Protein AF-A0A4V6D0X4-F1 (afdb_monomer)

Organism: Setaria viridis (NCBI:txid4556)

Radius of gyration: 21.29 Å; Cα contacts (8 Å, |Δi|>4): 39; chains: 1; bounding box: 67×39×51 Å

Sequence (113 aa):
MEELKKLQDENKSLLQEIEVLETEVQGVPLEAVQSSTFCELLLRIDTMVVSGMISMHEASDLSEKVVDNRSIIQSTFSEIHHKANTELLSKLRLFLRKPVDCIWVSFGTQPPT

Nearest PDB structures (foldseek):
  6o35-assembly1_C-2  TM=4.353E-01  e=5.376E+00  synthetic construct
  6o35-assembly1_A  TM=4.333E-01  e=6.052E+00  synthetic construct
  6o35-assembly1_B-2  TM=4.271E-01  e=5.704E+00  synthetic construct

Structure (mmCIF, N/CA/C/O backbone):
data_AF-A0A4V6D0X4-F1
#
_entry.id   AF-A0A4V6D0X4-F1
#
loop_
_atom_site.group_PDB
_atom_site.id
_atom_site.type_symbol
_atom_site.label_atom_id
_atom_site.label_alt_id
_atom_site.label_comp_id
_atom_site.label_asym_id
_atom_site.label_entity_id
_atom_site.label_seq_id
_atom_site.pdbx_PDB_ins_code
_atom_site.Cartn_x
_atom_site.Cartn_y
_atom_site.Cartn_z
_atom_site.occupancy
_atom_site.B_iso_or_equiv
_atom_site.auth_seq_id
_atom_site.auth_comp_id
_atom_site.auth_asym_id
_atom_site.auth_atom_id
_atom_site.pdbx_PDB_model_num
ATOM 1 N N . MET A 1 1 ? -30.725 22.683 33.596 1.00 66.12 1 MET A N 1
ATOM 2 C CA . MET A 1 1 ? -30.117 21.657 34.481 1.00 66.12 1 MET A CA 1
ATOM 3 C C . MET A 1 1 ? -30.224 20.266 33.866 1.00 66.12 1 MET A C 1
ATOM 5 O O . MET A 1 1 ? -29.246 19.536 33.895 1.00 66.12 1 MET A O 1
ATOM 9 N N . GLU A 1 2 ? -31.358 19.928 33.250 1.00 80.75 2 GLU A N 1
ATOM 10 C CA . GLU A 1 2 ? -31.563 18.657 32.537 1.00 80.75 2 GLU A CA 1
ATOM 11 C C . GLU A 1 2 ? -30.684 18.502 31.279 1.00 80.75 2 GLU A C 1
ATOM 13 O O . GLU A 1 2 ? -30.054 17.466 31.096 1.00 80.75 2 GLU A O 1
ATOM 18 N N . GLU A 1 3 ? -30.516 19.563 30.483 1.00 81.94 3 GLU A N 1
ATOM 19 C CA . GLU A 1 3 ? -29.602 19.564 29.324 1.00 81.94 3 GLU A CA 1
ATOM 20 C C . GLU A 1 3 ? -28.132 19.348 29.709 1.00 81.94 3 GLU A C 1
ATOM 22 O O . GLU A 1 3 ? -27.410 18.621 29.034 1.00 81.94 3 GLU A O 1
ATOM 27 N N . LEU A 1 4 ? -27.693 19.930 30.831 1.00 86.94 4 LEU A N 1
ATOM 28 C CA . LEU A 1 4 ? -26.328 19.756 31.334 1.00 86.94 4 LEU A CA 1
ATOM 29 C C . LEU A 1 4 ? -26.063 18.294 31.714 1.00 86.94 4 LEU A C 1
ATOM 31 O O . LEU A 1 4 ? -24.984 17.774 31.453 1.00 86.94 4 LEU A O 1
ATOM 35 N N . LYS A 1 5 ? -27.069 17.626 32.288 1.00 89.62 5 LYS A N 1
ATOM 36 C CA . LYS A 1 5 ? -27.000 16.209 32.644 1.00 89.62 5 LYS A CA 1
ATOM 37 C C . LYS A 1 5 ? -26.925 15.320 31.398 1.00 89.62 5 LYS A C 1
ATOM 39 O O . LYS A 1 5 ? -26.080 14.436 31.347 1.00 89.62 5 LYS A O 1
ATOM 44 N N . LYS A 1 6 ? -27.726 15.620 30.367 1.00 91.25 6 LYS A N 1
ATOM 45 C CA . LYS A 1 6 ? -27.688 14.914 29.075 1.00 91.25 6 LYS A CA 1
ATOM 46 C C . LYS A 1 6 ? -26.316 15.023 28.403 1.00 91.25 6 LYS A C 1
ATOM 48 O O . LYS A 1 6 ? -25.777 14.019 27.956 1.00 91.25 6 LYS A O 1
ATOM 53 N N . LEU A 1 7 ? -25.725 16.219 28.400 1.00 89.50 7 LEU A N 1
ATOM 54 C CA . LEU A 1 7 ? -24.373 16.434 27.876 1.00 89.50 7 LEU A CA 1
ATOM 55 C C . LEU A 1 7 ? -23.308 15.673 28.676 1.00 89.50 7 LEU A C 1
ATOM 57 O O . LEU A 1 7 ? -22.337 15.193 28.100 1.00 89.50 7 LEU A O 1
ATOM 61 N N . GLN A 1 8 ? -23.481 15.542 29.992 1.00 90.12 8 GLN A N 1
ATOM 62 C CA . GLN A 1 8 ? -22.579 14.761 30.839 1.00 90.12 8 GLN A CA 1
ATOM 63 C C . GLN A 1 8 ? -22.648 13.260 30.533 1.00 90.12 8 GLN A C 1
ATOM 65 O O . GLN A 1 8 ? -21.609 12.601 30.472 1.00 90.12 8 GLN A O 1
ATOM 70 N N . ASP A 1 9 ? -23.855 12.739 30.317 1.00 93.62 9 ASP A N 1
ATOM 71 C CA . ASP A 1 9 ? -24.079 11.338 29.963 1.00 93.62 9 ASP A CA 1
ATOM 72 C C . ASP A 1 9 ? -23.526 11.026 28.559 1.00 93.62 9 ASP A C 1
ATOM 74 O O . ASP A 1 9 ? -22.836 10.022 28.378 1.00 93.62 9 ASP A O 1
ATOM 78 N N . GLU A 1 10 ? -23.737 11.922 27.587 1.00 91.81 10 GLU A N 1
ATOM 79 C CA . GLU A 1 10 ? -23.156 11.816 26.240 1.00 91.81 10 GLU A CA 1
ATOM 80 C C . GLU A 1 10 ? -21.622 11.858 26.280 1.00 91.81 10 GLU A C 1
ATOM 82 O O . GLU A 1 10 ? -20.968 11.016 25.671 1.00 91.81 10 GLU A O 1
ATOM 87 N N . ASN A 1 11 ? -21.030 12.778 27.046 1.00 93.44 11 ASN A N 1
ATOM 88 C CA . ASN A 1 11 ? -19.575 12.882 27.181 1.00 93.44 11 ASN A CA 1
ATOM 89 C C . ASN A 1 11 ? -18.971 11.603 27.785 1.00 93.44 11 ASN A C 1
ATOM 91 O O . ASN A 1 11 ? -17.974 11.0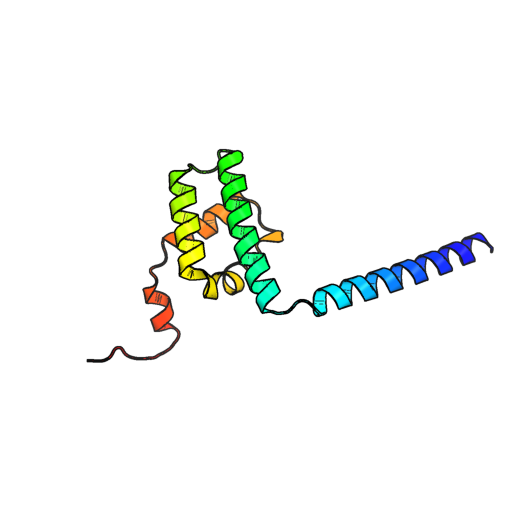84 27.288 1.00 93.44 11 ASN A O 1
ATOM 95 N N . LYS A 1 12 ? -19.626 11.030 28.801 1.00 94.56 12 LYS A N 1
ATOM 96 C CA . LYS A 1 12 ? -19.207 9.757 29.394 1.00 94.56 12 LYS A CA 1
ATOM 97 C C . LYS A 1 12 ? -19.312 8.590 28.406 1.00 94.56 12 LYS A C 1
ATOM 99 O O . LYS A 1 12 ? -18.415 7.754 28.378 1.00 94.56 12 LYS A O 1
ATOM 104 N N . SER A 1 13 ? -20.375 8.546 27.603 1.00 93.81 13 SER A N 1
ATOM 105 C CA . SER A 1 13 ? -20.544 7.537 26.551 1.00 93.81 13 SER A CA 1
ATOM 106 C C . SER A 1 13 ? -19.436 7.632 25.502 1.00 93.81 13 SER A C 1
ATOM 108 O O . SER A 1 13 ? -18.840 6.620 25.150 1.00 93.81 13 SER A O 1
ATOM 110 N N . LEU A 1 14 ? -19.125 8.848 25.047 1.00 94.38 14 LEU A N 1
ATOM 111 C CA . LEU A 1 14 ? -18.076 9.088 24.055 1.00 94.38 14 LEU A CA 1
ATOM 112 C C . LEU A 1 14 ? -16.688 8.723 24.591 1.00 94.38 14 LEU A C 1
ATOM 114 O O . LEU A 1 14 ? -15.890 8.138 23.870 1.00 94.38 14 LEU A O 1
ATOM 118 N N . LEU A 1 15 ? -16.400 9.015 25.863 1.00 92.69 15 LEU A N 1
ATOM 119 C CA . LEU A 1 15 ? -15.133 8.622 26.489 1.00 92.69 15 LEU A CA 1
ATOM 120 C C . LEU A 1 15 ? -14.964 7.100 26.561 1.00 92.69 15 LEU A C 1
ATOM 122 O O . LEU A 1 15 ? -13.866 6.607 26.326 1.00 92.69 15 LEU A O 1
ATOM 126 N N . GLN A 1 16 ? -16.038 6.357 26.844 1.00 90.81 16 GLN A N 1
ATOM 127 C CA . GLN A 1 16 ? -15.994 4.892 26.827 1.00 90.81 16 GLN A CA 1
ATOM 128 C C . GLN A 1 16 ? -15.785 4.338 25.418 1.00 90.81 16 GLN A C 1
ATOM 130 O O . GLN A 1 16 ? -15.044 3.378 25.243 1.00 90.81 16 GLN A O 1
ATOM 135 N N . GLU A 1 17 ? -16.414 4.942 24.411 1.00 89.12 17 GLU A N 1
ATOM 136 C CA . GLU A 1 17 ? -16.224 4.548 23.015 1.00 89.12 17 GLU A CA 1
ATOM 137 C C . GLU A 1 17 ? -14.779 4.796 22.555 1.00 89.12 17 GLU A C 1
ATOM 139 O O . GLU A 1 17 ? -14.182 3.928 21.925 1.00 89.12 17 GLU A O 1
ATOM 144 N N . ILE A 1 18 ? -14.177 5.923 22.951 1.00 84.19 18 ILE A N 1
ATOM 145 C CA . ILE A 1 18 ? -12.758 6.214 22.693 1.00 84.19 18 ILE A CA 1
ATOM 146 C C . ILE A 1 18 ? -11.853 5.173 23.365 1.00 84.19 18 ILE A C 1
ATOM 148 O O . ILE A 1 18 ? -10.966 4.640 22.708 1.00 84.19 18 ILE A O 1
ATOM 152 N N . GLU A 1 19 ? -12.093 4.835 24.634 1.00 84.94 19 GLU A N 1
ATOM 153 C CA . GLU A 1 19 ? -11.287 3.846 25.367 1.00 84.94 19 GLU A CA 1
ATOM 154 C C . GLU A 1 19 ? -11.359 2.447 24.725 1.00 84.94 19 GLU A C 1
ATOM 156 O O . GLU A 1 19 ? -10.346 1.750 24.611 1.00 84.94 19 GLU A O 1
ATOM 161 N N . VAL A 1 20 ? -12.539 2.042 24.243 1.00 81.88 20 VAL A N 1
ATOM 162 C CA . VAL A 1 20 ? -12.716 0.792 23.486 1.00 81.88 20 VAL A CA 1
ATOM 163 C C . VAL A 1 20 ? -11.940 0.841 22.170 1.00 81.88 20 VAL A C 1
ATOM 165 O O . VAL A 1 20 ? -11.173 -0.073 21.883 1.00 81.88 20 VAL A O 1
ATOM 168 N N . LEU A 1 21 ? -12.060 1.925 21.402 1.00 77.31 21 LEU A N 1
ATOM 169 C CA . LEU A 1 21 ? -11.354 2.067 20.127 1.00 77.31 21 LEU A CA 1
ATOM 170 C C . LEU A 1 21 ? -9.827 2.077 20.308 1.00 77.31 21 LEU A C 1
ATOM 172 O O . LEU A 1 21 ? -9.103 1.453 19.534 1.00 77.31 21 LEU A O 1
ATOM 176 N N . GLU A 1 22 ? -9.319 2.745 21.342 1.00 73.38 22 GLU A N 1
ATOM 177 C CA . GLU A 1 22 ? -7.888 2.774 21.656 1.00 73.38 22 GLU A CA 1
ATOM 178 C C . GLU A 1 22 ? -7.370 1.391 22.081 1.00 73.38 22 GLU A C 1
ATOM 180 O O . GLU A 1 22 ? -6.296 0.972 21.642 1.00 73.38 22 GLU A O 1
ATOM 185 N N . THR A 1 23 ? -8.147 0.639 22.868 1.00 67.38 23 THR A N 1
ATOM 186 C CA . THR A 1 23 ? -7.782 -0.727 23.282 1.00 67.38 23 THR A CA 1
ATOM 187 C C . THR A 1 23 ? -7.881 -1.745 22.144 1.00 67.38 23 THR A C 1
ATOM 189 O O . THR A 1 23 ? -7.036 -2.639 22.060 1.00 67.38 23 THR A O 1
ATOM 192 N N . GLU A 1 24 ? -8.827 -1.589 21.216 1.00 61.97 24 GLU A N 1
ATOM 193 C CA . GLU A 1 24 ? -8.903 -2.385 19.985 1.00 61.97 24 GLU A CA 1
ATOM 194 C C . GLU A 1 24 ? -7.700 -2.131 19.066 1.00 61.97 24 GLU A C 1
ATOM 196 O O . GLU A 1 24 ? -7.125 -3.077 18.526 1.00 61.97 24 GLU A O 1
ATOM 201 N N . VAL A 1 25 ? -7.251 -0.877 18.944 1.00 59.00 25 VAL A N 1
ATOM 202 C CA . VAL A 1 25 ? -6.046 -0.509 18.178 1.00 59.00 25 VAL A CA 1
ATOM 203 C C . VAL A 1 25 ? -4.775 -1.074 18.821 1.00 59.00 25 VAL A C 1
ATOM 205 O O . VAL A 1 25 ? -3.868 -1.524 18.119 1.00 59.00 25 VAL A O 1
ATOM 208 N N . GLN A 1 26 ? -4.708 -1.104 20.152 1.00 55.03 26 GLN A N 1
ATOM 209 C CA . GLN A 1 26 ? -3.556 -1.615 20.898 1.00 55.03 26 GLN A CA 1
ATOM 210 C C . GLN A 1 26 ? -3.505 -3.156 20.962 1.00 55.03 26 GLN A C 1
ATOM 212 O O . GLN A 1 26 ? -2.445 -3.728 21.222 1.00 55.03 26 GLN A O 1
ATOM 217 N N . GLY 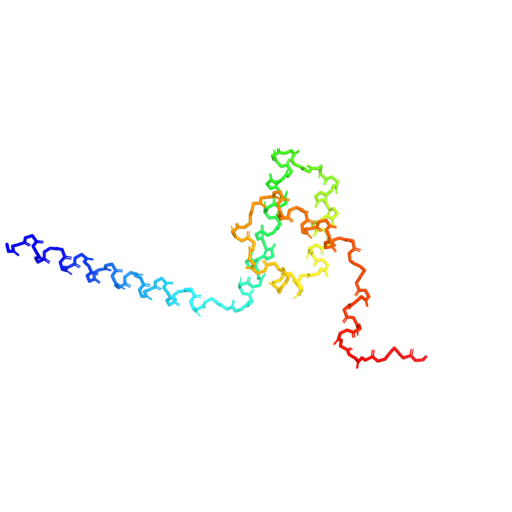A 1 27 ? -4.630 -3.829 20.692 1.00 52.25 27 GLY A N 1
ATOM 218 C CA . GLY A 1 27 ? -4.767 -5.288 20.646 1.00 52.25 27 GLY A CA 1
ATOM 219 C C . GLY A 1 27 ? -4.448 -5.934 19.293 1.00 52.25 27 GLY A C 1
ATOM 220 O O . GLY A 1 27 ? -4.478 -7.162 19.195 1.00 52.25 27 GLY A O 1
ATOM 221 N N . VAL A 1 28 ? -4.138 -5.155 18.250 1.00 53.78 28 VAL A N 1
ATOM 222 C CA . VAL A 1 28 ? -3.800 -5.700 16.927 1.00 53.78 28 VAL A CA 1
ATOM 223 C C . VAL A 1 28 ? -2.409 -6.349 16.978 1.00 53.78 28 VAL A C 1
ATOM 225 O O . VAL A 1 28 ? -1.419 -5.652 17.218 1.00 53.78 28 VAL A O 1
ATOM 228 N N . PRO A 1 29 ? -2.278 -7.668 16.727 1.00 53.03 29 PRO A N 1
ATOM 229 C CA . PRO A 1 29 ? -0.976 -8.325 16.691 1.00 53.03 29 PRO A CA 1
ATOM 230 C C . PRO A 1 29 ? -0.054 -7.639 15.680 1.00 53.03 29 PRO A C 1
ATOM 232 O O . PRO A 1 29 ? -0.486 -7.293 14.581 1.00 53.03 29 PRO A O 1
ATOM 235 N N . LEU A 1 30 ? 1.233 -7.484 15.999 1.00 50.06 30 LEU A N 1
ATOM 236 C CA . LEU A 1 30 ? 2.219 -6.866 15.099 1.00 50.06 30 LEU A CA 1
ATOM 237 C C . LEU A 1 30 ? 2.226 -7.519 13.699 1.00 50.06 30 LEU A C 1
ATOM 239 O O . LEU A 1 30 ? 2.431 -6.836 12.701 1.00 50.06 30 LEU A O 1
ATOM 243 N N . GLU A 1 31 ? 1.927 -8.819 13.617 1.00 49.72 31 GLU A N 1
ATOM 244 C CA . GLU A 1 31 ? 1.751 -9.584 12.372 1.00 49.72 31 GLU A CA 1
ATOM 245 C C . GLU A 1 31 ? 0.518 -9.155 11.554 1.00 49.72 31 GLU A C 1
ATOM 247 O O . GLU A 1 31 ? 0.556 -9.152 10.320 1.00 49.72 31 GLU A O 1
ATOM 252 N N . ALA A 1 32 ? -0.564 -8.742 12.217 1.00 53.47 32 ALA A N 1
ATOM 253 C CA . ALA A 1 32 ? -1.738 -8.157 11.575 1.00 53.47 32 ALA A CA 1
ATOM 254 C C . ALA A 1 32 ? -1.456 -6.721 11.100 1.00 53.47 32 ALA A C 1
ATOM 256 O O . ALA A 1 32 ? -1.902 -6.351 10.018 1.00 53.47 32 ALA A O 1
ATOM 257 N N . VAL A 1 33 ? -0.632 -5.948 11.820 1.00 52.59 33 VAL A N 1
ATOM 258 C CA . VAL A 1 33 ? -0.164 -4.620 11.368 1.00 52.59 33 VAL A CA 1
ATOM 259 C C . VAL A 1 33 ? 0.801 -4.737 10.177 1.00 52.59 33 VAL A C 1
ATOM 261 O O . VAL A 1 33 ? 0.660 -4.002 9.202 1.00 52.59 33 VAL A O 1
ATOM 264 N N . GLN A 1 34 ? 1.735 -5.699 10.199 1.00 53.94 34 GLN A N 1
ATOM 265 C CA . GLN A 1 34 ? 2.600 -6.038 9.054 1.00 53.94 34 GLN A CA 1
ATOM 266 C C . GLN A 1 34 ? 1.763 -6.403 7.821 1.00 53.94 34 GLN A C 1
ATOM 268 O O . GLN A 1 34 ? 2.027 -5.936 6.712 1.00 53.94 34 GLN A O 1
ATOM 273 N N . SER A 1 35 ? 0.739 -7.237 8.029 1.00 61.75 35 SER A N 1
ATOM 274 C CA . SER A 1 35 ? -0.186 -7.649 6.974 1.00 61.75 35 SER A CA 1
ATOM 275 C C . SER A 1 35 ? -1.043 -6.478 6.486 1.00 61.75 35 SER A C 1
ATOM 277 O O . SER A 1 35 ? -1.305 -6.392 5.292 1.00 61.75 35 SER A O 1
ATOM 279 N N . SER A 1 36 ? -1.400 -5.539 7.367 1.00 75.44 36 SER A N 1
ATOM 280 C CA . SER A 1 36 ? -2.177 -4.341 7.033 1.00 75.44 36 SER A CA 1
ATOM 281 C C . SER A 1 36 ? -1.431 -3.421 6.062 1.00 75.44 36 SER A C 1
ATOM 283 O O . SER A 1 36 ? -1.935 -3.149 4.974 1.00 75.44 36 SER A O 1
ATOM 285 N N . THR A 1 37 ? -0.192 -3.020 6.380 1.00 81.94 37 THR A N 1
ATOM 286 C CA . THR A 1 37 ? 0.595 -2.111 5.522 1.00 81.94 37 THR A CA 1
ATOM 287 C C . THR A 1 37 ? 0.923 -2.736 4.167 1.00 81.94 37 THR A C 1
ATOM 289 O O . THR A 1 37 ? 0.869 -2.063 3.140 1.00 81.94 37 THR A O 1
ATOM 292 N N . PHE A 1 38 ? 1.252 -4.031 4.149 1.00 85.88 38 PHE A N 1
ATOM 293 C CA . PHE A 1 38 ? 1.510 -4.770 2.914 1.00 85.88 38 PHE A CA 1
ATOM 294 C C . PHE A 1 38 ? 0.270 -4.818 2.009 1.00 85.88 38 PHE A C 1
ATOM 296 O O . PHE A 1 38 ? 0.355 -4.463 0.833 1.00 85.88 38 PHE A O 1
ATOM 303 N N . CYS A 1 39 ? -0.884 -5.208 2.560 1.00 87.31 39 CYS A N 1
ATOM 304 C CA . CYS A 1 39 ? -2.136 -5.269 1.810 1.00 87.31 39 CYS A CA 1
ATOM 305 C C . CYS A 1 39 ? -2.573 -3.884 1.315 1.00 87.31 39 CYS A C 1
ATOM 307 O O . CYS A 1 39 ? -2.983 -3.748 0.165 1.00 87.31 39 CYS A O 1
ATOM 309 N N . GLU A 1 40 ? -2.448 -2.843 2.140 1.00 89.12 40 GLU A N 1
ATOM 310 C CA . GLU A 1 40 ? -2.799 -1.480 1.736 1.00 89.12 40 GLU A CA 1
ATOM 311 C C . GLU A 1 40 ? -1.915 -0.970 0.593 1.00 89.12 40 GLU A C 1
ATOM 313 O O . GLU A 1 40 ? -2.407 -0.307 -0.319 1.00 89.12 40 GLU A O 1
ATOM 318 N N . LEU A 1 41 ? -0.624 -1.303 0.597 1.00 90.69 41 LEU A N 1
ATOM 319 C CA . LEU A 1 41 ? 0.285 -0.949 -0.489 1.00 90.69 41 LEU A CA 1
ATOM 320 C C . LEU A 1 41 ? -0.135 -1.560 -1.826 1.00 90.69 41 LEU A C 1
ATOM 322 O O . LEU A 1 41 ? -0.141 -0.851 -2.832 1.00 90.69 41 LEU A O 1
ATOM 326 N N . LEU A 1 42 ? -0.528 -2.836 -1.832 1.00 92.69 42 LEU A N 1
ATOM 327 C CA . LEU A 1 42 ? -1.041 -3.496 -3.034 1.00 92.69 42 LEU A CA 1
ATOM 328 C C . LEU A 1 42 ? -2.347 -2.844 -3.511 1.00 92.69 42 LEU A C 1
ATOM 330 O O . LEU A 1 42 ? -2.455 -2.466 -4.674 1.00 92.69 42 LEU A O 1
ATOM 334 N N . LEU A 1 43 ? -3.288 -2.575 -2.599 1.00 92.25 43 LEU A N 1
ATOM 335 C CA . LEU A 1 43 ? -4.545 -1.888 -2.929 1.00 92.25 43 LEU A CA 1
ATOM 336 C C . LEU A 1 43 ? -4.319 -0.469 -3.477 1.00 92.25 43 LEU A C 1
ATOM 338 O O . LEU A 1 43 ? -5.032 -0.005 -4.372 1.00 92.25 43 LEU A O 1
ATOM 342 N N . ARG A 1 44 ? -3.318 0.247 -2.955 1.00 92.88 44 ARG A N 1
ATOM 343 C CA . ARG A 1 44 ? -2.913 1.567 -3.457 1.00 92.88 44 ARG A CA 1
ATOM 344 C C . ARG A 1 44 ? -2.332 1.468 -4.863 1.00 92.88 44 ARG A C 1
ATOM 346 O O . ARG A 1 44 ? -2.647 2.327 -5.682 1.00 92.88 44 ARG A O 1
ATOM 353 N N . ILE A 1 45 ? -1.524 0.447 -5.153 1.00 94.19 45 ILE A N 1
ATOM 354 C CA . ILE A 1 45 ? -1.007 0.184 -6.504 1.00 94.19 45 ILE A CA 1
ATOM 355 C C . ILE A 1 45 ? -2.172 -0.079 -7.466 1.00 94.19 45 ILE A C 1
ATOM 357 O O . ILE A 1 45 ? -2.256 0.585 -8.499 1.00 94.19 45 ILE A O 1
ATOM 361 N N . ASP A 1 46 ? -3.129 -0.930 -7.094 1.00 94.00 46 ASP A N 1
ATOM 362 C CA . ASP A 1 46 ? -4.326 -1.194 -7.905 1.00 94.00 46 ASP A CA 1
ATOM 363 C C . ASP A 1 46 ? -5.133 0.086 -8.157 1.00 94.00 46 ASP A C 1
ATOM 365 O O . ASP A 1 46 ? -5.538 0.386 -9.282 1.00 94.00 46 ASP A O 1
ATOM 369 N N . THR A 1 47 ? -5.300 0.911 -7.123 1.00 94.38 47 THR A N 1
ATOM 370 C CA . THR A 1 47 ? -5.961 2.216 -7.239 1.00 94.38 47 THR A CA 1
ATOM 371 C C . THR A 1 47 ? -5.225 3.136 -8.220 1.00 94.38 47 THR A C 1
ATOM 373 O O . THR A 1 47 ? -5.860 3.856 -8.997 1.00 94.38 47 THR A O 1
ATOM 376 N N . MET A 1 48 ? -3.888 3.126 -8.227 1.00 95.69 48 MET A N 1
ATOM 377 C CA . MET A 1 48 ? -3.079 3.900 -9.176 1.00 95.69 48 MET A CA 1
ATOM 378 C C . MET A 1 48 ? -3.231 3.397 -10.618 1.00 95.69 48 MET A C 1
ATOM 380 O O . MET A 1 48 ? -3.221 4.214 -11.538 1.00 95.69 48 MET A O 1
ATOM 384 N N . VAL A 1 49 ? -3.423 2.092 -10.833 1.00 96.56 49 VAL A N 1
ATOM 385 C CA . VAL A 1 49 ? -3.743 1.535 -12.161 1.00 96.56 49 VAL A CA 1
ATOM 386 C C . VAL A 1 49 ? -5.119 2.001 -12.620 1.00 96.56 49 VAL A C 1
ATOM 388 O O . VAL A 1 49 ? -5.256 2.531 -13.720 1.00 96.56 49 VAL A O 1
ATOM 391 N N . VAL A 1 50 ? -6.138 1.851 -11.767 1.00 95.75 50 VAL A N 1
ATOM 392 C CA . VAL A 1 50 ? -7.529 2.218 -12.088 1.00 95.75 50 VAL A CA 1
ATOM 393 C C . VAL A 1 50 ? -7.660 3.713 -12.383 1.00 95.75 50 VAL A C 1
ATOM 395 O O . VAL A 1 50 ? -8.392 4.108 -13.286 1.00 95.75 50 VAL A O 1
ATOM 398 N N . SER A 1 51 ? -6.919 4.551 -11.656 1.00 94.31 51 SER A N 1
ATOM 399 C CA . SER A 1 51 ? -6.875 6.001 -11.887 1.00 94.31 51 SER A CA 1
ATOM 400 C C . SER A 1 51 ? -5.988 6.427 -13.065 1.00 94.31 51 SER A C 1
ATOM 402 O O . SER A 1 51 ? -5.942 7.613 -13.386 1.00 94.31 51 SER A O 1
ATOM 404 N N . GLY A 1 52 ? -5.288 5.494 -13.719 1.00 93.50 52 GLY A N 1
ATOM 405 C CA . GLY A 1 52 ? -4.402 5.774 -14.852 1.00 93.50 52 GLY A CA 1
ATOM 406 C C . GLY A 1 52 ? -3.085 6.464 -14.478 1.00 93.50 52 GLY A C 1
ATOM 407 O O . GLY A 1 52 ? -2.402 6.989 -15.354 1.00 93.50 52 GLY A O 1
ATOM 408 N N . MET A 1 53 ? -2.712 6.479 -13.194 1.00 95.25 53 MET A N 1
ATOM 409 C CA . MET A 1 53 ? -1.444 7.053 -12.727 1.00 95.25 53 MET A CA 1
ATOM 410 C C . MET A 1 53 ? -0.230 6.216 -13.143 1.00 95.25 53 MET A C 1
ATOM 412 O O . MET A 1 53 ? 0.858 6.765 -13.330 1.00 95.25 53 MET A O 1
ATOM 416 N N . ILE A 1 54 ? -0.411 4.899 -13.261 1.00 96.12 54 ILE A N 1
ATOM 417 C CA . ILE A 1 54 ? 0.616 3.942 -13.682 1.00 96.12 54 ILE A CA 1
ATOM 418 C C . ILE A 1 54 ? 0.038 2.934 -14.672 1.00 96.12 54 ILE A C 1
ATOM 420 O O . ILE A 1 54 ? -1.168 2.690 -14.709 1.00 96.12 54 ILE A O 1
ATOM 424 N N . SER A 1 55 ? 0.916 2.336 -15.474 1.00 96.69 55 SER A N 1
ATOM 425 C CA . SER A 1 55 ? 0.536 1.251 -16.382 1.00 96.69 55 SER A CA 1
ATOM 426 C C . SER A 1 55 ? 0.364 -0.076 -15.635 1.00 96.69 55 SER A C 1
ATOM 428 O O . SER A 1 55 ? 0.935 -0.270 -14.563 1.00 96.69 55 SER A O 1
ATOM 430 N N . MET A 1 56 ? -0.357 -1.028 -16.236 1.00 94.44 56 MET A N 1
ATOM 431 C CA . MET A 1 56 ? -0.450 -2.398 -15.706 1.00 94.44 56 MET A CA 1
ATOM 432 C C . MET A 1 56 ? 0.923 -3.074 -15.579 1.00 94.44 56 MET A C 1
ATOM 434 O O . MET A 1 56 ? 1.154 -3.798 -14.618 1.00 94.44 56 MET A O 1
ATOM 438 N N . HIS A 1 57 ? 1.841 -2.818 -16.518 1.00 94.31 57 HIS A N 1
ATOM 439 C CA . HIS A 1 57 ? 3.201 -3.361 -16.458 1.00 94.31 57 HIS A CA 1
ATOM 440 C C . HIS A 1 57 ? 3.953 -2.824 -15.240 1.00 94.31 57 HIS A C 1
ATOM 442 O O . HIS A 1 57 ? 4.490 -3.587 -14.448 1.00 94.31 57 HIS A O 1
ATOM 448 N N . GLU A 1 58 ? 3.940 -1.503 -15.058 1.00 93.31 58 GLU A N 1
ATOM 449 C CA . GLU A 1 58 ? 4.604 -0.866 -13.921 1.00 93.31 58 GLU A CA 1
ATOM 450 C C . GLU A 1 58 ? 4.007 -1.329 -12.585 1.00 93.31 58 GLU A C 1
ATOM 452 O O . GLU A 1 58 ? 4.735 -1.552 -11.621 1.00 93.31 58 GLU A O 1
ATOM 457 N N . ALA A 1 59 ? 2.688 -1.510 -12.523 1.00 94.81 59 ALA A N 1
ATOM 458 C CA . ALA A 1 59 ? 2.028 -2.046 -11.341 1.00 94.81 59 ALA A CA 1
ATOM 459 C C . ALA A 1 59 ? 2.436 -3.491 -11.035 1.00 94.81 59 ALA A C 1
ATOM 461 O O . ALA A 1 59 ? 2.600 -3.829 -9.864 1.00 94.81 59 ALA A O 1
ATOM 462 N N . SER A 1 60 ? 2.638 -4.320 -12.063 1.00 94.75 60 SER A N 1
ATOM 463 C CA . SER A 1 60 ? 3.155 -5.681 -11.901 1.00 94.75 60 SER A CA 1
ATOM 464 C C . SER A 1 60 ? 4.556 -5.665 -11.288 1.00 94.75 60 SER A C 1
ATOM 466 O O . SER A 1 60 ? 4.766 -6.311 -10.264 1.00 94.75 60 SER A O 1
ATOM 468 N N . ASP A 1 61 ? 5.473 -4.861 -11.838 1.00 93.12 61 ASP A N 1
ATOM 469 C CA . ASP A 1 61 ? 6.852 -4.737 -11.333 1.00 93.12 61 ASP A CA 1
ATOM 470 C C . ASP A 1 61 ? 6.876 -4.244 -9.873 1.00 93.12 61 ASP A C 1
ATOM 472 O O . ASP A 1 61 ? 7.633 -4.728 -9.027 1.00 93.12 61 ASP A O 1
ATOM 476 N N . LEU A 1 62 ? 6.021 -3.265 -9.559 1.00 93.12 62 LEU A N 1
ATOM 477 C CA . LEU A 1 62 ? 5.866 -2.733 -8.207 1.00 93.12 62 LEU A CA 1
ATOM 478 C C . LEU A 1 62 ? 5.317 -3.777 -7.237 1.00 93.12 62 LEU A C 1
ATOM 480 O O . LEU A 1 62 ? 5.830 -3.901 -6.124 1.00 93.12 62 LEU A O 1
ATOM 484 N N . SER A 1 63 ? 4.296 -4.522 -7.653 1.00 92.44 63 SER A N 1
ATOM 485 C CA . SER A 1 63 ? 3.658 -5.546 -6.825 1.00 92.44 63 SER A CA 1
ATOM 486 C C . SER A 1 63 ? 4.616 -6.696 -6.540 1.00 92.44 63 SER A C 1
ATOM 488 O O . SER A 1 63 ? 4.743 -7.101 -5.387 1.00 92.44 63 SER A O 1
ATOM 490 N N . GLU A 1 64 ? 5.353 -7.161 -7.552 1.00 92.25 64 GLU A N 1
A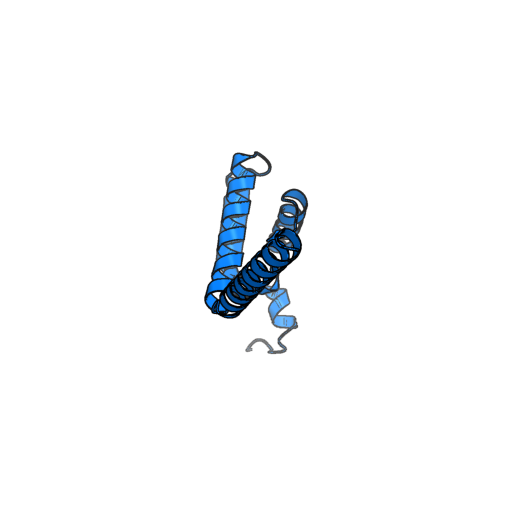TOM 491 C CA . GLU A 1 64 ? 6.399 -8.176 -7.399 1.00 92.25 64 GLU A CA 1
ATOM 492 C C . GLU A 1 64 ? 7.443 -7.723 -6.374 1.00 92.25 64 GLU A C 1
ATOM 494 O O . GLU A 1 64 ? 7.708 -8.424 -5.396 1.00 92.25 64 GLU A O 1
ATOM 499 N N . LYS A 1 65 ? 7.947 -6.487 -6.491 1.00 89.50 65 LYS A N 1
ATOM 500 C CA . LYS A 1 65 ? 8.941 -5.985 -5.537 1.00 89.50 65 LYS A CA 1
ATOM 501 C C . LYS A 1 65 ? 8.403 -5.864 -4.114 1.00 89.50 65 LYS A C 1
ATOM 503 O O . LYS A 1 65 ? 9.143 -6.111 -3.159 1.00 89.50 65 LYS A O 1
ATOM 508 N N . VAL A 1 66 ? 7.145 -5.458 -3.954 1.00 89.31 66 VAL A N 1
ATOM 509 C CA . VAL A 1 66 ? 6.486 -5.368 -2.643 1.00 89.31 66 VAL A CA 1
ATOM 510 C C . VAL A 1 66 ? 6.339 -6.758 -2.016 1.00 89.31 66 VAL A C 1
ATOM 512 O O . VAL A 1 66 ? 6.595 -6.906 -0.820 1.00 89.31 66 VAL A O 1
ATOM 515 N N . VAL A 1 67 ? 6.006 -7.778 -2.814 1.00 88.88 67 VAL A N 1
ATOM 516 C CA . VAL A 1 67 ? 5.930 -9.186 -2.388 1.00 88.88 67 VAL A CA 1
ATOM 517 C C . VAL A 1 67 ? 7.303 -9.720 -1.978 1.00 88.88 67 VAL A C 1
ATOM 519 O O . VAL A 1 67 ? 7.443 -10.226 -0.863 1.00 88.88 67 VAL A O 1
ATOM 522 N N . ASP A 1 68 ? 8.327 -9.532 -2.810 1.00 88.56 68 ASP A N 1
ATOM 523 C CA . ASP A 1 68 ? 9.696 -10.003 -2.547 1.00 88.56 68 ASP A CA 1
ATOM 524 C C . ASP A 1 68 ? 10.289 -9.428 -1.259 1.00 88.56 68 ASP A C 1
ATOM 526 O O . ASP A 1 68 ? 11.116 -10.047 -0.592 1.00 88.56 68 ASP A O 1
ATOM 530 N N . ASN A 1 69 ? 9.874 -8.213 -0.906 1.00 86.19 69 ASN A N 1
ATOM 531 C CA . ASN A 1 69 ? 10.429 -7.453 0.205 1.00 86.19 69 ASN A CA 1
ATOM 532 C C . ASN A 1 69 ? 9.456 -7.343 1.383 1.00 86.19 69 ASN A C 1
ATOM 534 O O . ASN A 1 69 ? 9.593 -6.442 2.212 1.00 86.19 69 ASN A O 1
ATOM 538 N N . ARG A 1 70 ? 8.484 -8.261 1.486 1.00 83.69 70 ARG A N 1
ATOM 539 C CA . ARG A 1 70 ? 7.399 -8.222 2.481 1.00 83.69 70 ARG A CA 1
ATOM 540 C C . ARG A 1 70 ? 7.874 -7.907 3.905 1.00 83.69 70 ARG A C 1
ATOM 542 O O . ARG A 1 70 ? 7.236 -7.111 4.587 1.00 83.69 70 ARG A O 1
ATOM 549 N N . SER A 1 71 ? 9.003 -8.472 4.336 1.00 80.19 71 SER A N 1
ATOM 550 C CA . SER A 1 71 ? 9.556 -8.282 5.688 1.00 80.19 71 SER A CA 1
ATOM 551 C C . SER A 1 71 ? 10.014 -6.849 5.993 1.00 80.19 71 SER A C 1
ATOM 553 O O . SER A 1 71 ? 9.995 -6.440 7.152 1.00 80.19 71 SER A O 1
ATOM 555 N N . ILE A 1 72 ? 10.405 -6.070 4.978 1.00 83.31 72 ILE A N 1
ATOM 556 C CA . ILE A 1 72 ? 10.896 -4.688 5.136 1.00 83.31 72 ILE A CA 1
ATOM 557 C C . ILE A 1 72 ? 9.849 -3.633 4.762 1.00 83.31 72 ILE A C 1
ATOM 559 O O . ILE A 1 72 ? 10.077 -2.437 4.965 1.00 83.31 72 ILE A O 1
ATOM 563 N N . ILE A 1 73 ? 8.699 -4.047 4.220 1.00 84.50 73 ILE A N 1
ATOM 564 C CA . ILE A 1 73 ? 7.634 -3.123 3.821 1.00 84.50 73 ILE A CA 1
ATOM 565 C C . ILE A 1 73 ? 7.091 -2.366 5.029 1.00 84.50 73 ILE A C 1
ATOM 567 O O . ILE A 1 73 ? 6.987 -1.145 4.960 1.00 84.50 73 ILE A O 1
ATOM 571 N N . GLN A 1 74 ? 6.828 -3.039 6.153 1.00 79.69 74 GLN A N 1
ATOM 572 C CA . GLN A 1 74 ? 6.272 -2.362 7.328 1.00 79.69 74 GLN A CA 1
ATOM 573 C C . GLN A 1 74 ? 7.204 -1.259 7.854 1.00 79.69 74 GLN A C 1
ATOM 575 O O . GLN A 1 74 ? 6.751 -0.152 8.131 1.00 79.69 74 GLN A O 1
ATOM 580 N N . SER A 1 75 ? 8.510 -1.523 7.954 1.00 80.81 75 SER A N 1
ATOM 581 C CA . SER A 1 75 ? 9.475 -0.527 8.440 1.00 80.81 75 SER A CA 1
ATOM 582 C C . SER A 1 75 ? 9.717 0.598 7.433 1.00 80.81 75 SER A C 1
ATOM 584 O O . SER A 1 75 ? 9.938 1.743 7.818 1.00 80.81 75 SER A O 1
ATOM 586 N N . THR A 1 76 ? 9.646 0.301 6.134 1.00 83.38 76 THR A N 1
ATOM 587 C CA . THR A 1 76 ? 9.884 1.294 5.077 1.00 83.38 76 THR A CA 1
ATOM 588 C C . THR A 1 76 ? 8.655 2.167 4.817 1.00 83.38 76 THR A C 1
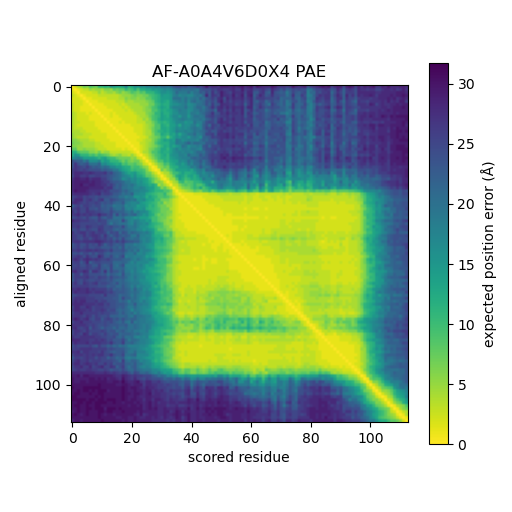ATOM 590 O O . THR A 1 76 ? 8.792 3.332 4.433 1.00 83.38 76 THR A O 1
ATOM 593 N N . PHE A 1 77 ? 7.453 1.630 5.014 1.00 85.31 77 PHE A N 1
ATOM 594 C CA . PHE A 1 77 ? 6.177 2.215 4.604 1.00 85.31 77 PHE A CA 1
ATOM 595 C C . PHE A 1 77 ? 5.164 2.322 5.759 1.00 85.31 77 PHE A C 1
ATOM 597 O O . PHE A 1 77 ? 3.963 2.325 5.526 1.00 85.31 77 PHE A O 1
ATOM 604 N N . SER A 1 78 ? 5.625 2.490 6.997 1.00 79.56 78 SER A N 1
ATOM 605 C CA . SER A 1 78 ? 4.754 2.650 8.174 1.00 79.56 78 SER A CA 1
ATOM 606 C C . SER A 1 78 ? 3.779 3.838 8.093 1.00 79.56 78 SER A C 1
ATOM 608 O O . SER A 1 78 ? 2.715 3.801 8.697 1.00 79.56 78 SER A O 1
ATOM 610 N N . GLU A 1 79 ? 4.104 4.882 7.324 1.00 78.00 79 GLU A N 1
ATOM 611 C CA . GLU A 1 79 ? 3.321 6.128 7.227 1.00 78.00 79 GLU A CA 1
ATOM 612 C C . GLU A 1 79 ? 2.495 6.246 5.926 1.00 78.00 79 GLU A C 1
ATOM 614 O O . GLU A 1 79 ? 2.225 7.351 5.447 1.00 78.00 79 GLU A O 1
ATOM 619 N N . ILE A 1 80 ? 2.123 5.132 5.281 1.00 78.62 80 ILE A N 1
ATOM 620 C CA 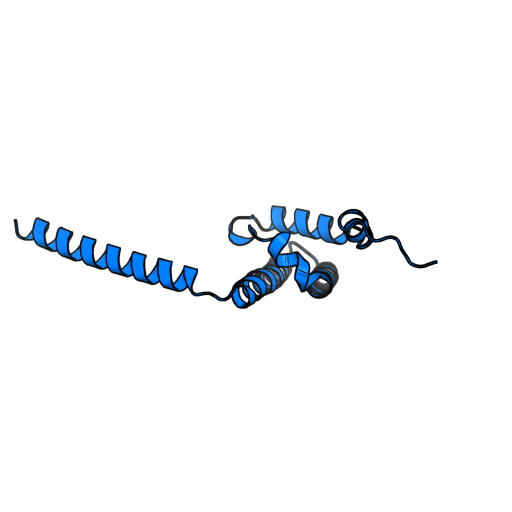. ILE A 1 80 ? 1.430 5.182 3.974 1.00 78.62 80 ILE A CA 1
ATOM 621 C C . ILE A 1 80 ? 0.025 5.775 4.027 1.00 78.62 80 ILE A C 1
ATOM 623 O O . ILE A 1 80 ? -0.376 6.427 3.059 1.00 78.62 80 ILE A O 1
ATOM 627 N N . HIS A 1 81 ? -0.689 5.619 5.144 1.00 72.38 81 HIS A N 1
ATOM 628 C CA . HIS A 1 81 ? -2.069 6.085 5.289 1.00 72.38 81 HIS A CA 1
ATOM 629 C C . HIS A 1 81 ? -2.217 7.586 4.988 1.00 72.38 81 HIS A C 1
ATOM 631 O O . HIS A 1 81 ? -3.175 7.994 4.333 1.00 72.38 81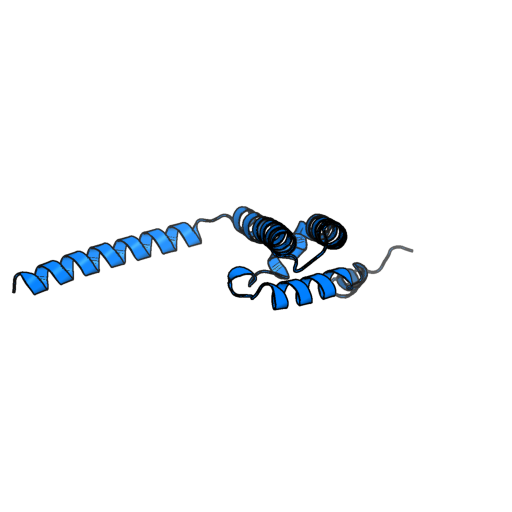 HIS A O 1
ATOM 637 N N . HIS A 1 82 ? -1.233 8.404 5.377 1.00 76.19 82 HIS A N 1
ATOM 638 C CA . HIS A 1 82 ? -1.284 9.863 5.228 1.00 76.19 82 HIS A CA 1
ATOM 639 C C . HIS A 1 82 ? -0.639 10.398 3.940 1.00 76.19 82 HIS A C 1
ATOM 641 O O . HIS A 1 82 ? -0.734 11.593 3.665 1.00 76.19 82 HIS A O 1
ATOM 647 N N . LYS A 1 83 ? 0.008 9.550 3.128 1.00 84.56 83 LYS A N 1
ATOM 648 C CA . LYS A 1 83 ? 0.667 9.998 1.890 1.00 84.56 83 LYS A CA 1
ATOM 649 C C . LYS A 1 83 ? -0.301 10.074 0.719 1.00 84.56 83 LYS A C 1
ATOM 651 O O . LYS A 1 83 ? -1.109 9.172 0.493 1.00 84.56 83 LYS A O 1
ATOM 656 N N . ALA A 1 84 ? -0.146 11.111 -0.100 1.00 89.12 84 ALA A N 1
ATOM 657 C CA . ALA A 1 84 ? -0.799 11.184 -1.400 1.00 89.12 84 ALA A CA 1
ATOM 658 C C . ALA A 1 84 ? -0.257 10.097 -2.345 1.00 89.12 84 ALA A C 1
ATOM 660 O O . ALA A 1 84 ? 0.915 9.720 -2.274 1.00 89.12 84 ALA A O 1
ATOM 661 N N . ASN A 1 85 ? -1.086 9.628 -3.283 1.00 89.62 85 ASN A N 1
ATOM 662 C CA . ASN A 1 85 ? -0.690 8.571 -4.222 1.00 89.62 85 ASN A CA 1
ATOM 663 C C . ASN A 1 85 ? 0.530 8.953 -5.077 1.00 89.62 85 ASN A C 1
ATOM 665 O O . ASN A 1 85 ? 1.355 8.100 -5.381 1.00 89.62 85 ASN A O 1
ATOM 669 N N . THR A 1 86 ? 0.696 10.232 -5.416 1.00 90.88 86 THR A N 1
ATOM 670 C CA . THR A 1 86 ? 1.857 10.744 -6.168 1.00 90.88 86 THR A CA 1
ATOM 671 C C . THR A 1 86 ? 3.167 10.620 -5.383 1.00 90.88 86 THR A C 1
ATOM 673 O O . THR A 1 86 ? 4.205 10.224 -5.923 1.00 90.88 86 THR A O 1
ATOM 676 N N . GLU A 1 87 ? 3.121 10.925 -4.090 1.00 91.00 87 GLU A N 1
ATOM 677 C CA . GLU A 1 87 ? 4.261 10.837 -3.183 1.00 91.00 87 GLU A CA 1
ATOM 678 C C . GLU A 1 87 ? 4.602 9.379 -2.858 1.00 91.00 87 GLU A C 1
ATOM 680 O O . GLU A 1 87 ? 5.773 8.988 -2.869 1.00 91.00 87 GLU A O 1
ATOM 685 N N . LEU A 1 88 ? 3.574 8.556 -2.634 1.00 91.62 88 LEU A N 1
ATOM 686 C CA . LEU A 1 88 ? 3.717 7.116 -2.448 1.00 91.62 88 LEU A CA 1
ATOM 687 C C . LEU A 1 88 ? 4.358 6.462 -3.676 1.00 91.62 88 LEU A C 1
ATOM 689 O O . LEU A 1 88 ? 5.335 5.731 -3.533 1.00 91.62 88 LEU A O 1
ATOM 693 N N . LEU A 1 89 ? 3.875 6.789 -4.878 1.00 92.81 89 LEU A N 1
ATOM 694 C CA . LEU A 1 89 ? 4.422 6.284 -6.136 1.00 92.81 89 LEU A CA 1
ATOM 695 C C . LEU A 1 89 ? 5.894 6.667 -6.322 1.00 92.81 89 LEU A C 1
ATOM 697 O O . LEU A 1 89 ? 6.713 5.847 -6.735 1.00 92.81 89 LEU A O 1
ATOM 701 N N . SER A 1 90 ? 6.261 7.901 -5.977 1.00 91.25 90 SER A N 1
ATOM 702 C CA . SER A 1 90 ? 7.656 8.349 -6.039 1.00 91.25 90 SER A CA 1
ATOM 703 C C . SER A 1 90 ? 8.548 7.523 -5.106 1.00 91.25 90 SER A C 1
ATOM 705 O O . SER A 1 90 ? 9.623 7.072 -5.5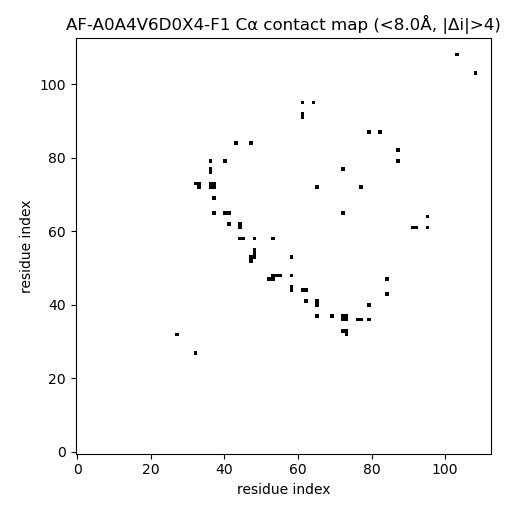04 1.00 91.25 90 SER A O 1
ATOM 707 N N . LYS A 1 91 ? 8.080 7.256 -3.881 1.00 90.06 91 LYS A N 1
ATOM 708 C CA . LYS A 1 91 ? 8.788 6.415 -2.906 1.00 90.06 91 LYS A CA 1
ATOM 709 C C . LYS A 1 91 ? 8.888 4.957 -3.366 1.00 90.06 91 LYS A C 1
ATOM 711 O O . LYS A 1 91 ? 9.949 4.357 -3.230 1.00 90.06 91 LYS A O 1
ATOM 716 N N . LEU A 1 92 ? 7.829 4.418 -3.962 1.00 90.19 92 LEU A N 1
ATOM 717 C CA . LEU A 1 92 ? 7.785 3.084 -4.562 1.00 90.19 92 LEU A C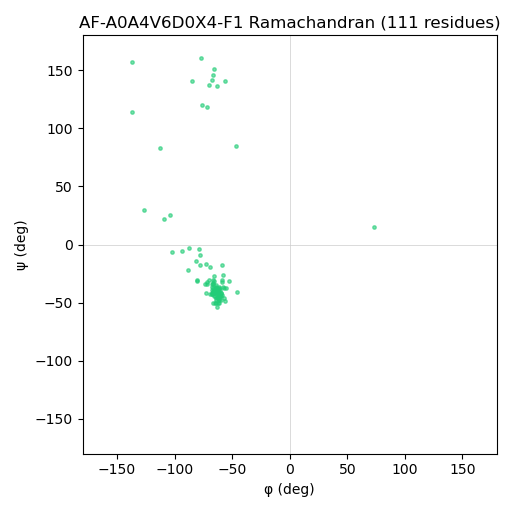A 1
ATOM 718 C C . LEU A 1 92 ? 8.787 2.927 -5.717 1.00 90.19 92 LEU A C 1
ATOM 720 O O . LEU A 1 92 ? 9.563 1.977 -5.744 1.00 90.19 92 LEU A O 1
ATOM 724 N N . ARG A 1 93 ? 8.870 3.904 -6.624 1.00 91.38 93 ARG A N 1
ATOM 725 C CA . ARG A 1 93 ? 9.869 3.908 -7.709 1.00 91.38 93 ARG A CA 1
ATOM 726 C C . ARG A 1 93 ? 11.302 4.000 -7.188 1.00 91.38 93 ARG A C 1
ATOM 728 O O . ARG A 1 93 ? 12.206 3.385 -7.748 1.00 91.38 93 ARG A O 1
ATOM 735 N N . LEU A 1 94 ? 11.530 4.756 -6.113 1.00 88.31 94 LEU A N 1
ATOM 736 C CA . LEU A 1 94 ? 12.832 4.784 -5.439 1.00 88.31 94 LEU A CA 1
ATOM 737 C C . LEU A 1 94 ? 13.149 3.443 -4.771 1.00 88.31 94 LEU A C 1
ATOM 739 O O . LEU A 1 94 ? 14.298 3.012 -4.795 1.00 88.31 94 LEU A O 1
ATOM 743 N N . PHE A 1 95 ? 12.139 2.779 -4.212 1.00 84.81 95 PHE A N 1
ATOM 744 C CA . PHE A 1 95 ? 12.263 1.454 -3.615 1.00 84.81 95 PHE A CA 1
ATOM 745 C C . PHE A 1 95 ? 12.647 0.390 -4.655 1.00 84.81 95 PHE A C 1
ATOM 747 O O . PHE A 1 95 ? 13.568 -0.379 -4.401 1.00 84.81 95 PHE A O 1
ATOM 754 N N . LEU A 1 96 ? 12.058 0.425 -5.859 1.00 78.12 96 LEU A N 1
ATOM 755 C CA . LEU A 1 96 ? 12.461 -0.430 -6.990 1.00 78.12 96 LEU A CA 1
ATOM 756 C C . LEU A 1 96 ? 13.938 -0.265 -7.376 1.00 78.12 96 LEU A C 1
ATOM 758 O O . LEU A 1 96 ? 14.594 -1.228 -7.764 1.00 78.12 96 LEU A O 1
ATOM 762 N N . ARG A 1 97 ? 14.454 0.967 -7.299 1.00 78.38 97 ARG A N 1
ATOM 763 C CA . ARG A 1 97 ? 15.819 1.309 -7.727 1.00 78.38 97 ARG A CA 1
ATOM 764 C C . ARG A 1 97 ? 16.890 0.981 -6.693 1.00 78.38 97 ARG A C 1
ATOM 766 O O . ARG A 1 97 ? 18.068 1.017 -7.041 1.00 78.38 97 ARG A O 1
ATOM 773 N N . LYS A 1 98 ? 16.527 0.710 -5.435 1.00 64.38 98 LYS A N 1
ATOM 774 C CA . LYS A 1 98 ? 17.514 0.351 -4.414 1.00 64.38 98 LYS A CA 1
ATOM 775 C C . LYS A 1 98 ? 17.965 -1.099 -4.633 1.00 64.38 98 LYS A C 1
ATOM 777 O O . LYS A 1 98 ? 17.125 -1.997 -4.568 1.00 64.38 98 LYS A O 1
ATOM 782 N N . PRO A 1 99 ? 19.264 -1.352 -4.878 1.00 53.94 99 PRO A N 1
ATOM 783 C CA . PRO A 1 99 ? 19.771 -2.713 -4.914 1.00 53.94 99 PRO A CA 1
ATOM 784 C C . PRO A 1 99 ? 19.597 -3.346 -3.531 1.00 53.94 99 PRO A C 1
ATOM 786 O O . PRO A 1 99 ? 19.877 -2.725 -2.502 1.00 53.94 99 PRO A O 1
ATOM 789 N N . VAL A 1 100 ? 19.131 -4.595 -3.528 1.00 53.03 100 VAL A N 1
ATOM 790 C CA . VAL A 1 100 ? 18.903 -5.418 -2.325 1.00 53.03 100 VAL A CA 1
ATOM 791 C C . VAL A 1 100 ? 20.209 -5.589 -1.517 1.00 53.03 100 VAL A C 1
ATOM 793 O O . VAL A 1 100 ? 20.183 -5.835 -0.313 1.00 53.03 100 VAL A O 1
ATOM 796 N N . ASP A 1 101 ? 21.357 -5.322 -2.147 1.00 45.19 101 ASP A N 1
ATOM 797 C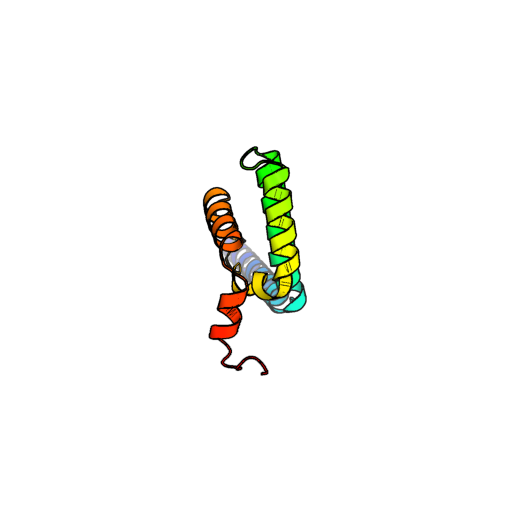 CA . ASP A 1 101 ? 22.702 -5.440 -1.581 1.00 45.19 101 ASP A CA 1
ATOM 798 C C . ASP A 1 101 ? 23.077 -4.366 -0.546 1.00 45.19 101 ASP A C 1
ATOM 800 O O . ASP A 1 101 ? 24.007 -4.560 0.236 1.00 45.19 101 ASP A O 1
ATOM 804 N N . CYS A 1 102 ? 22.354 -3.243 -0.460 1.00 45.53 102 CYS A N 1
ATOM 805 C CA . CYS A 1 102 ? 22.660 -2.217 0.548 1.00 45.53 102 CYS A CA 1
ATOM 806 C C . CYS A 1 102 ? 22.157 -2.566 1.962 1.00 45.53 102 CYS A C 1
ATOM 808 O O . CYS A 1 102 ? 22.506 -1.872 2.919 1.00 45.53 102 CYS A O 1
ATOM 810 N N . ILE A 1 103 ? 21.363 -3.631 2.121 1.00 44.69 103 ILE A N 1
ATOM 811 C CA . ILE A 1 103 ? 20.870 -4.072 3.437 1.00 44.69 103 ILE A CA 1
ATOM 812 C C . ILE A 1 103 ? 21.943 -4.886 4.179 1.00 44.69 103 ILE A C 1
ATOM 814 O O . ILE A 1 103 ? 22.072 -4.758 5.397 1.00 44.69 103 ILE A O 1
ATOM 818 N N . TRP A 1 104 ? 22.801 -5.617 3.458 1.00 43.09 104 TRP A N 1
ATOM 819 C CA . TRP A 1 104 ? 23.922 -6.360 4.052 1.00 43.09 104 TRP A CA 1
ATOM 820 C C . TRP A 1 104 ? 24.981 -5.449 4.676 1.00 43.09 104 TRP A C 1
ATOM 822 O O . TRP A 1 104 ? 25.572 -5.793 5.693 1.00 43.09 104 TRP A O 1
ATOM 832 N N . VAL A 1 105 ? 25.186 -4.248 4.129 1.00 44.53 105 VAL A N 1
ATOM 833 C CA . VAL A 1 105 ? 26.183 -3.305 4.669 1.00 44.53 105 VAL A CA 1
ATOM 834 C C . VAL A 1 105 ? 25.757 -2.744 6.037 1.00 44.53 105 VAL A C 1
ATOM 836 O O . VAL A 1 105 ? 26.599 -2.291 6.806 1.00 44.53 105 VAL A O 1
ATOM 839 N N . SER A 1 106 ? 24.464 -2.815 6.379 1.00 45.47 106 SER A N 1
ATOM 840 C CA . SER A 1 106 ? 23.949 -2.328 7.671 1.00 45.47 106 SER A CA 1
ATOM 841 C C . SER A 1 106 ? 23.994 -3.388 8.779 1.00 45.47 106 SER A C 1
ATOM 843 O O . SER A 1 106 ? 24.025 -3.040 9.957 1.00 45.47 106 SER A O 1
ATOM 845 N N . PHE A 1 107 ? 24.044 -4.672 8.420 1.00 46.88 107 PHE A N 1
ATOM 846 C CA . PHE A 1 107 ? 24.215 -5.790 9.348 1.00 46.88 107 PHE A CA 1
ATOM 847 C C . PHE A 1 107 ? 25.574 -6.430 9.093 1.00 46.88 107 PHE A C 1
ATOM 849 O O . PHE A 1 107 ? 25.664 -7.406 8.358 1.00 46.88 107 PHE A O 1
ATOM 856 N N . GLY A 1 108 ? 26.629 -5.850 9.675 1.00 47.25 108 GLY A N 1
ATOM 857 C CA . GLY A 1 108 ? 28.029 -6.251 9.501 1.00 47.25 108 GLY A CA 1
ATOM 858 C C . GLY A 1 108 ? 28.283 -7.756 9.625 1.00 47.25 108 GLY A C 1
ATOM 859 O O . GLY A 1 108 ? 28.687 -8.250 10.672 1.00 47.25 108 GLY A O 1
ATOM 860 N N . THR A 1 109 ? 28.093 -8.475 8.527 1.00 53.22 109 THR A N 1
ATOM 861 C CA . THR A 1 109 ? 28.428 -9.883 8.371 1.00 53.22 109 THR A CA 1
ATOM 862 C C . THR A 1 109 ? 29.074 -10.037 7.006 1.00 53.22 109 THR A C 1
ATOM 864 O O . THR A 1 109 ? 28.497 -9.742 5.962 1.00 53.22 109 THR A O 1
ATOM 867 N N . GLN A 1 110 ? 30.353 -10.388 7.058 1.00 40.19 110 GLN A N 1
ATOM 868 C CA . GLN A 1 110 ? 31.237 -10.548 5.915 1.00 40.19 110 GLN A CA 1
ATOM 869 C C . GLN A 1 110 ? 30.787 -11.755 5.068 1.00 40.19 110 GLN A C 1
ATOM 871 O O . GLN A 1 110 ? 30.389 -12.769 5.649 1.00 40.19 110 GLN A O 1
ATOM 876 N N . PRO A 1 111 ? 30.849 -11.686 3.725 1.00 43.22 111 PRO A N 1
ATOM 877 C CA . PRO A 1 111 ? 30.500 -12.822 2.877 1.00 43.22 111 PRO A CA 1
ATOM 878 C C . PRO A 1 111 ? 31.504 -13.974 3.067 1.00 43.22 111 PRO A C 1
ATOM 880 O O . PRO A 1 111 ? 32.691 -13.711 3.298 1.00 43.22 111 PRO A O 1
ATOM 883 N N . PRO A 1 112 ? 31.058 -15.241 2.983 1.00 53.50 112 PRO A N 1
ATOM 884 C CA . PRO A 1 112 ? 31.957 -16.379 3.078 1.00 53.50 112 PRO A CA 1
ATOM 885 C C . PRO A 1 112 ? 32.829 -16.458 1.818 1.00 53.50 112 PRO A C 1
ATOM 887 O O . PRO A 1 112 ? 32.351 -16.237 0.706 1.00 53.50 112 PRO A O 1
ATOM 890 N N . THR A 1 113 ? 34.114 -16.731 2.049 1.00 62.84 113 THR A N 1
ATOM 891 C CA . THR A 1 113 ? 35.170 -16.992 1.054 1.00 62.84 113 THR A CA 1
ATOM 892 C C . THR A 1 113 ? 34.855 -18.144 0.122 1.00 62.84 113 THR A C 1
ATOM 894 O O . THR A 1 113 ? 34.353 -19.170 0.637 1.00 62.84 113 THR A O 1
#

Solvent-accessible surface area (backbone atoms only — not comparable to full-atom values): 6689 Å² total; per-residue (Å²): 113,70,68,60,50,52,52,50,52,51,50,54,52,52,52,52,53,50,52,50,53,54,50,56,65,71,64,57,51,70,70,56,52,42,49,47,48,52,53,49,51,49,53,49,44,53,49,32,38,78,70,64,77,42,50,71,67,57,43,49,58,50,47,52,53,51,60,78,40,53,89,53,42,39,80,75,45,72,68,54,89,82,50,53,70,72,59,47,49,53,52,49,56,52,55,72,69,52,65,79,70,65,58,50,74,76,54,88,63,82,81,85,131

pLDDT: mean 78.85, std 17.05, range [40.19, 96.69]

Secondary structure (DSSP, 8-state):
-HHHHHHHHHHHHHHHHHHHHHHHHHTS-HHHHHHHHHHHHHHHHHHHHHTTSS-HHHHHHHHHHHHHTHHHHHHHSTTGGGS-HHHHHHHHHHHHHS-GGGTGGGTT-PPP-

Mean predicted aligned error: 14.68 Å

Foldseek 3Di:
DVVVVVVVVVVVVVVVVVVVVVVVVVPQPVVNLLVVQLVVLLVLLVVCCVVVVDDPVVSVLLNVLSVVPSVCSCVLRVPVVPDDSVVSVVSSVVSSVDPPVVVCVVVPDDDDD